Protein AF-A0A3P6YKA3-F1 (afdb_monomer_lite)

Secondary structure (DSSP, 8-state):
-PPP-----TT---TTSPPPPPGGGG--GGGSPPPTTS-TT--PPPPGGGTT-EEEPPPBTTEEEEEEEEEETTEEEEEEEEEEPP-

Radius of gyration: 20.17 Å; chains: 1; bounding box: 28×71×39 Å

Organism: Hymenolepis diminuta (NCBI:txid6216)

Structure (mmCIF, N/CA/C/O backbone):
data_AF-A0A3P6YKA3-F1
#
_entry.id   AF-A0A3P6YKA3-F1
#
loop_
_atom_site.group_PDB
_atom_site.id
_atom_site.type_symbol
_atom_site.label_atom_id
_atom_site.label_alt_id
_atom_site.label_comp_id
_atom_site.label_asym_id
_atom_site.label_entity_id
_atom_site.label_seq_id
_atom_site.pdbx_PDB_ins_code
_atom_site.Cartn_x
_atom_site.Cartn_y
_atom_site.Cartn_z
_atom_site.occupancy
_atom_site.B_iso_or_equiv
_atom_site.auth_seq_id
_atom_site.auth_comp_id
_atom_site.auth_asym_id
_atom_site.auth_atom_id
_atom_site.pdbx_PDB_model_num
ATOM 1 N N . MET A 1 1 ? 3.183 57.780 17.146 1.00 44.84 1 MET A N 1
ATOM 2 C CA . MET A 1 1 ? 2.585 56.865 16.145 1.00 44.84 1 MET A CA 1
ATOM 3 C C . MET A 1 1 ? 3.403 55.581 16.117 1.00 44.84 1 MET A C 1
ATOM 5 O O . MET A 1 1 ? 4.533 55.623 15.650 1.00 44.84 1 MET A O 1
ATOM 9 N N . LEU A 1 2 ? 2.893 54.475 16.675 1.00 44.28 2 LEU A N 1
ATOM 10 C CA . LEU A 1 2 ? 3.539 53.162 16.550 1.00 44.28 2 LEU A CA 1
ATOM 11 C C . LEU A 1 2 ? 3.203 52.557 15.182 1.00 44.28 2 LEU A C 1
ATOM 13 O O . LEU A 1 2 ? 2.043 52.529 14.778 1.00 44.28 2 LEU A O 1
ATOM 17 N N . LYS A 1 3 ? 4.227 52.076 14.476 1.00 46.88 3 LYS A N 1
ATOM 18 C CA . LYS A 1 3 ? 4.082 51.301 13.239 1.00 46.88 3 LYS A CA 1
ATOM 19 C C . LYS A 1 3 ? 3.512 49.920 13.609 1.00 46.88 3 LYS A C 1
ATOM 21 O O . LYS A 1 3 ? 4.019 49.334 14.567 1.00 46.88 3 LYS A O 1
ATOM 26 N N . PRO A 1 4 ? 2.487 49.393 12.917 1.00 48.59 4 PRO A N 1
ATOM 27 C CA . PRO A 1 4 ? 1.939 48.085 13.256 1.00 48.59 4 PRO A CA 1
ATOM 28 C C . PRO A 1 4 ? 3.017 47.013 13.061 1.00 48.59 4 PRO A C 1
ATOM 30 O O . PRO A 1 4 ? 3.656 46.937 12.009 1.00 48.59 4 PRO A O 1
ATOM 33 N N . SER A 1 5 ? 3.251 46.218 14.104 1.00 53.22 5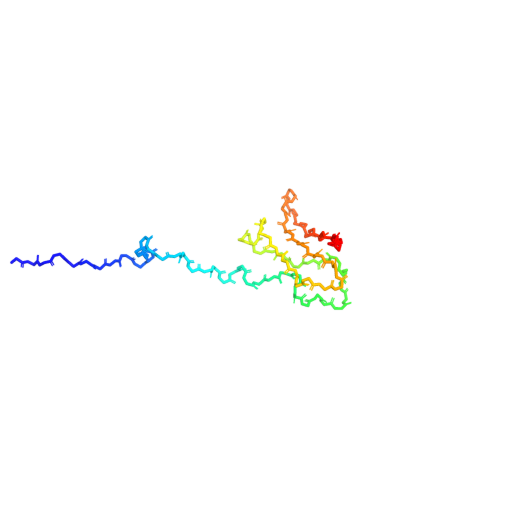 SER A N 1
ATOM 34 C CA . SER A 1 5 ? 4.175 45.092 14.072 1.00 53.22 5 SER A CA 1
ATOM 35 C C . SER A 1 5 ? 3.610 44.017 13.148 1.00 53.22 5 SER A C 1
ATOM 37 O O . SER A 1 5 ? 2.633 43.351 13.484 1.00 53.22 5 SER A O 1
ATOM 39 N N . ASN A 1 6 ? 4.220 43.844 11.980 1.00 54.28 6 ASN A N 1
ATOM 40 C CA . ASN A 1 6 ? 3.879 42.775 11.052 1.00 54.28 6 ASN A CA 1
ATOM 41 C C . ASN A 1 6 ? 4.542 41.466 11.511 1.00 54.28 6 ASN A C 1
ATOM 43 O O . ASN A 1 6 ? 5.434 40.955 10.839 1.00 54.28 6 ASN A O 1
ATOM 47 N N . VAL A 1 7 ? 4.186 40.980 12.704 1.00 57.38 7 VAL A N 1
ATOM 48 C CA . VAL A 1 7 ? 4.626 39.661 13.173 1.00 57.38 7 VAL A CA 1
ATOM 49 C C . VAL A 1 7 ? 3.692 38.640 12.526 1.00 57.38 7 VAL A C 1
ATOM 51 O O . VAL A 1 7 ? 2.502 38.641 12.849 1.00 57.38 7 VAL A O 1
ATOM 54 N N . PRO A 1 8 ? 4.168 37.794 11.594 1.00 54.00 8 PRO A N 1
ATOM 55 C CA . PRO A 1 8 ? 3.334 36.748 11.026 1.00 54.00 8 PRO A CA 1
ATOM 56 C C . PRO A 1 8 ? 2.969 35.773 12.144 1.00 54.00 8 PRO A C 1
ATOM 58 O O . PRO A 1 8 ? 3.828 35.392 12.942 1.00 54.00 8 PRO A O 1
ATOM 61 N N . ALA A 1 9 ? 1.703 35.362 12.210 1.00 53.81 9 ALA A N 1
ATOM 62 C CA . ALA A 1 9 ? 1.311 34.266 13.083 1.00 53.81 9 ALA A CA 1
ATOM 63 C C . ALA A 1 9 ? 2.189 33.036 12.760 1.00 53.81 9 ALA A C 1
ATOM 65 O O . ALA A 1 9 ? 2.345 32.709 11.576 1.00 53.81 9 ALA A O 1
ATOM 66 N N . PRO A 1 10 ? 2.765 32.348 13.764 1.00 51.16 10 PRO A N 1
ATOM 67 C CA . PRO A 1 10 ? 3.519 31.129 13.515 1.00 51.16 10 PRO A CA 1
ATOM 68 C C . PRO A 1 10 ? 2.573 30.109 12.871 1.00 51.16 10 PRO A C 1
ATOM 70 O O . PRO A 1 10 ? 1.642 29.636 13.515 1.00 51.16 10 PRO A O 1
ATOM 73 N N . GLY A 1 11 ? 2.770 29.822 11.582 1.00 56.22 11 GLY A N 1
ATOM 74 C CA . GLY A 1 11 ? 1.963 28.850 10.835 1.00 56.22 11 GLY A CA 1
ATOM 75 C C . GLY A 1 11 ? 1.362 29.347 9.519 1.00 56.22 11 GLY A C 1
ATOM 76 O O . GLY A 1 11 ? 0.966 28.515 8.709 1.00 56.22 11 GLY A O 1
ATOM 77 N N . ILE A 1 12 ? 1.350 30.657 9.248 1.00 56.56 12 ILE A N 1
ATOM 78 C CA . ILE A 1 12 ? 1.075 31.180 7.901 1.00 56.56 12 ILE A CA 1
ATOM 79 C C . ILE A 1 12 ? 2.412 31.615 7.302 1.00 56.56 12 ILE A C 1
ATOM 81 O O . ILE A 1 12 ? 2.840 32.761 7.432 1.00 56.56 12 ILE A O 1
ATOM 85 N N . GLY A 1 13 ? 3.106 30.663 6.674 1.00 57.72 13 GLY A N 1
ATOM 86 C CA . GLY A 1 13 ? 4.151 31.005 5.714 1.00 57.72 13 GLY A CA 1
ATOM 87 C C . GLY A 1 13 ? 3.544 31.887 4.625 1.00 57.72 13 GLY A C 1
ATOM 88 O O . GLY A 1 13 ? 2.372 31.729 4.277 1.00 57.72 13 GLY A O 1
ATOM 89 N N . SER A 1 14 ? 4.312 32.842 4.099 1.00 59.41 14 SER A N 1
ATOM 90 C CA . SER A 1 14 ? 3.905 33.565 2.896 1.00 59.41 14 SER A CA 1
ATOM 91 C C . SER A 1 14 ? 3.437 32.554 1.849 1.00 59.41 14 SER A C 1
ATOM 93 O O . SER A 1 14 ? 4.102 31.542 1.637 1.00 59.41 14 SER A O 1
ATOM 95 N N . ILE A 1 15 ? 2.317 32.842 1.185 1.00 64.12 15 ILE A N 1
ATOM 96 C CA . ILE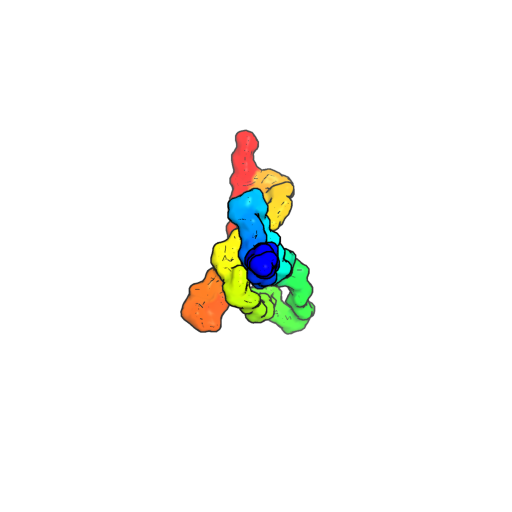 A 1 15 ? 1.634 32.021 0.157 1.00 64.12 15 ILE A CA 1
ATOM 97 C C . ILE A 1 15 ? 2.546 31.589 -1.022 1.00 64.12 15 ILE A C 1
ATOM 99 O O . ILE A 1 15 ? 2.103 30.972 -1.982 1.00 64.12 15 ILE A O 1
ATOM 103 N N . THR A 1 16 ? 3.823 31.957 -0.975 1.00 74.50 16 THR A N 1
ATOM 104 C CA . THR A 1 16 ? 4.876 31.741 -1.959 1.00 74.50 16 THR A CA 1
ATOM 105 C C . THR A 1 16 ? 5.645 30.433 -1.771 1.00 74.50 16 THR A C 1
ATOM 107 O O . THR A 1 16 ? 6.319 30.023 -2.712 1.00 74.50 16 THR A O 1
ATOM 110 N N . GLN A 1 17 ? 5.584 29.774 -0.605 1.00 81.81 17 GLN A N 1
ATOM 111 C CA . GLN A 1 17 ? 6.310 28.519 -0.367 1.00 81.81 17 GLN A CA 1
ATOM 112 C C . GLN A 1 17 ? 5.358 27.347 -0.106 1.00 81.81 17 GLN A C 1
ATOM 114 O O . GLN A 1 17 ? 4.391 27.505 0.644 1.00 81.81 17 GLN A O 1
ATOM 119 N N . PRO A 1 18 ? 5.621 26.165 -0.700 1.00 91.69 18 PRO A N 1
ATOM 120 C CA . PRO A 1 18 ? 4.831 24.980 -0.413 1.00 91.69 18 PRO A CA 1
ATOM 121 C C . PRO A 1 18 ? 4.957 24.615 1.073 1.00 91.69 18 PRO A C 1
ATOM 123 O O . PRO A 1 18 ? 6.007 24.848 1.685 1.00 91.69 18 PRO A O 1
ATOM 126 N N . PRO A 1 19 ? 3.906 24.030 1.667 1.00 92.25 19 PRO A N 1
ATOM 127 C CA . PRO A 1 19 ? 3.966 23.578 3.045 1.00 92.25 19 PRO A CA 1
ATOM 128 C C . PRO A 1 19 ? 5.078 22.540 3.219 1.00 92.25 19 PRO A C 1
ATOM 130 O O . PRO A 1 19 ? 5.354 21.729 2.334 1.00 92.25 19 PRO A O 1
ATOM 133 N N . GLN A 1 20 ? 5.709 22.561 4.390 1.00 93.00 20 GLN A N 1
ATOM 134 C CA . GLN A 1 20 ? 6.671 21.536 4.780 1.00 93.00 20 GLN A CA 1
ATOM 135 C C . GLN A 1 20 ? 5.978 20.171 4.852 1.00 93.00 20 GLN A C 1
ATOM 137 O O . GLN A 1 20 ? 4.835 20.067 5.301 1.00 93.00 20 GLN A O 1
ATOM 142 N N . LEU A 1 21 ? 6.685 19.120 4.434 1.00 92.94 21 LEU A N 1
ATOM 143 C CA . LEU A 1 21 ? 6.176 17.755 4.496 1.00 92.94 21 LEU A CA 1
ATOM 144 C C . LEU A 1 21 ? 5.973 17.337 5.965 1.00 92.94 21 LEU A C 1
ATOM 146 O O . LEU A 1 21 ? 6.939 17.356 6.734 1.00 92.94 21 LEU A O 1
ATOM 150 N N . PRO A 1 22 ? 4.762 16.914 6.371 1.00 91.81 22 PRO A N 1
ATOM 151 C CA . PRO A 1 22 ? 4.547 16.387 7.710 1.00 91.81 22 PRO A CA 1
ATOM 152 C C . PRO A 1 22 ? 5.418 15.153 7.960 1.00 91.81 22 PRO A C 1
ATOM 154 O O . PRO A 1 22 ? 5.409 14.198 7.180 1.00 91.81 22 PRO A O 1
ATOM 157 N N . THR A 1 23 ? 6.138 15.136 9.082 1.00 92.50 23 THR A N 1
ATOM 158 C CA . THR A 1 23 ? 7.063 14.044 9.433 1.00 92.50 23 THR A CA 1
ATOM 159 C C . THR A 1 23 ? 6.356 12.695 9.576 1.00 92.50 23 THR A C 1
ATOM 161 O O . THR A 1 23 ? 6.971 11.655 9.347 1.00 92.50 23 THR A O 1
ATOM 164 N N . GLN A 1 24 ? 5.052 12.688 9.883 1.00 90.50 24 GLN A N 1
ATOM 165 C CA . GLN A 1 24 ? 4.243 11.466 9.953 1.00 90.50 24 GLN A CA 1
ATOM 166 C C . GLN A 1 24 ? 4.189 10.711 8.616 1.00 90.50 24 GLN A C 1
ATOM 168 O O . GLN A 1 24 ? 4.058 9.489 8.627 1.00 90.50 24 GLN A O 1
ATOM 173 N N . LEU A 1 25 ? 4.314 11.409 7.480 1.00 91.50 25 LEU A N 1
ATOM 174 C CA . LEU A 1 25 ? 4.278 10.786 6.153 1.00 91.50 25 LEU A CA 1
ATOM 175 C C . LEU A 1 25 ? 5.589 10.074 5.798 1.00 91.50 25 LEU A C 1
ATOM 177 O O . LEU A 1 25 ? 5.583 9.184 4.952 1.00 91.50 25 LEU A O 1
ATOM 181 N N . LEU A 1 26 ? 6.692 10.402 6.479 1.00 89.31 26 LEU A N 1
ATOM 182 C CA . LEU A 1 26 ? 8.002 9.779 6.258 1.00 89.31 26 LEU A CA 1
ATOM 183 C C . LEU A 1 26 ? 8.086 8.347 6.812 1.00 89.31 26 LEU A C 1
ATOM 185 O O . LEU A 1 26 ? 8.933 7.564 6.390 1.00 89.31 26 LEU A O 1
ATOM 189 N N . GLN A 1 27 ? 7.216 7.987 7.757 1.00 80.38 27 GLN A N 1
ATOM 190 C CA . GLN A 1 27 ? 7.235 6.685 8.422 1.00 80.38 27 GLN A CA 1
ATOM 191 C C . GLN A 1 27 ? 6.323 5.684 7.701 1.00 80.38 27 GLN A C 1
ATOM 193 O O . GLN A 1 27 ? 5.183 5.464 8.110 1.00 80.38 27 GLN A O 1
ATOM 198 N N . GLY A 1 28 ? 6.824 5.048 6.641 1.00 80.94 28 GLY A N 1
ATOM 199 C CA . GLY A 1 28 ? 6.114 3.944 5.989 1.00 80.94 28 GLY A CA 1
ATOM 200 C C . GLY A 1 28 ? 5.970 2.744 6.931 1.00 80.94 28 GLY A C 1
ATOM 201 O O . GLY A 1 28 ? 6.970 2.188 7.381 1.00 80.94 28 GLY A O 1
ATOM 202 N N . ILE A 1 29 ? 4.736 2.325 7.231 1.00 89.19 29 ILE A N 1
ATOM 203 C CA . ILE A 1 29 ? 4.480 1.203 8.153 1.00 89.19 29 ILE A CA 1
ATOM 204 C C . ILE A 1 29 ? 5.075 -0.122 7.664 1.00 89.19 29 ILE A C 1
ATOM 206 O O . ILE A 1 29 ? 5.483 -0.945 8.473 1.00 89.19 29 ILE A O 1
ATOM 210 N N . LEU A 1 30 ? 5.155 -0.294 6.344 1.00 90.81 30 LEU A N 1
ATOM 211 C CA . LEU A 1 30 ? 5.692 -1.489 5.695 1.00 90.81 30 LEU A CA 1
ATOM 212 C C . LEU A 1 30 ? 7.213 -1.623 5.853 1.00 90.81 30 LEU A C 1
ATOM 214 O O . LEU A 1 30 ? 7.748 -2.698 5.628 1.00 90.81 30 LEU A O 1
ATOM 218 N N . ASN A 1 31 ? 7.901 -0.551 6.260 1.00 88.75 31 ASN A N 1
ATOM 219 C CA . ASN A 1 31 ? 9.342 -0.565 6.515 1.00 88.75 31 ASN A CA 1
ATOM 220 C C . ASN A 1 31 ? 9.677 -0.868 7.985 1.00 88.75 31 ASN A C 1
ATOM 222 O O . ASN A 1 31 ? 10.843 -0.804 8.367 1.00 88.75 31 ASN A O 1
ATOM 226 N N . LYS A 1 32 ? 8.673 -1.110 8.837 1.00 86.06 32 LYS A N 1
ATOM 227 C CA . LYS A 1 32 ? 8.891 -1.429 10.251 1.00 86.06 32 LYS A CA 1
ATOM 228 C C . LYS A 1 32 ? 9.106 -2.928 10.420 1.00 86.06 32 LYS A C 1
ATOM 230 O O . LYS A 1 32 ? 8.372 -3.716 9.832 1.00 86.06 32 LYS A O 1
ATOM 235 N N . ASP A 1 33 ? 10.051 -3.299 11.281 1.00 81.94 33 ASP A N 1
ATOM 236 C CA . ASP A 1 33 ? 10.219 -4.689 11.697 1.00 81.94 33 ASP A CA 1
ATOM 237 C C . ASP A 1 33 ? 8.964 -5.183 12.416 1.00 81.94 33 ASP A C 1
ATOM 239 O O . ASP A 1 33 ? 8.490 -4.584 13.389 1.00 81.94 33 ASP A O 1
ATOM 243 N N . VAL A 1 34 ? 8.436 -6.299 11.928 1.00 77.25 34 VAL A N 1
ATOM 244 C CA . VAL A 1 34 ? 7.363 -7.043 12.577 1.00 77.25 34 VAL A CA 1
ATOM 245 C C . VAL A 1 34 ? 8.035 -8.195 13.318 1.00 77.25 34 VAL A C 1
ATOM 247 O O . VAL A 1 34 ? 8.769 -8.972 12.713 1.00 77.25 34 VAL A O 1
ATOM 250 N N . GLY A 1 35 ? 7.864 -8.274 14.640 1.00 74.19 35 GLY A N 1
ATOM 251 C CA . GLY A 1 35 ? 8.546 -9.281 15.459 1.00 74.19 35 GLY A CA 1
ATOM 252 C C . GLY A 1 35 ? 8.327 -10.713 14.948 1.00 74.19 35 GLY A C 1
ATOM 253 O O . GLY A 1 35 ? 7.224 -11.069 14.542 1.00 74.19 35 GLY A O 1
ATOM 254 N N . VAL A 1 36 ? 9.374 -11.543 15.026 1.00 72.31 36 VAL A N 1
ATOM 255 C CA . VAL A 1 36 ? 9.491 -12.875 14.384 1.00 72.31 36 VAL A CA 1
ATOM 256 C C . VAL A 1 36 ? 8.390 -13.880 14.781 1.00 72.31 36 VAL A C 1
ATOM 258 O O . VAL A 1 36 ? 8.169 -14.862 14.083 1.00 72.31 36 VAL A O 1
ATOM 261 N N . HIS A 1 37 ? 7.676 -13.645 15.885 1.00 75.94 37 HIS A N 1
ATOM 262 C CA . HIS A 1 37 ? 6.657 -14.557 16.421 1.00 75.94 37 HIS A CA 1
ATOM 263 C C . HIS A 1 37 ? 5.203 -14.197 16.067 1.00 75.94 37 HIS A C 1
ATOM 265 O O . HIS A 1 37 ? 4.286 -14.890 16.510 1.00 75.94 37 HIS A O 1
ATOM 271 N N . CYS A 1 38 ? 4.970 -13.138 15.291 1.00 79.00 38 CYS A N 1
ATOM 272 C CA . CYS A 1 38 ? 3.628 -12.715 14.884 1.00 79.00 38 CYS A CA 1
ATOM 273 C C . CYS A 1 38 ? 3.301 -13.163 13.449 1.00 79.00 38 CYS A C 1
ATOM 275 O O . CYS A 1 38 ? 4.201 -13.411 12.651 1.00 79.00 38 CYS A O 1
ATOM 277 N N . ASP A 1 39 ? 2.008 -13.235 13.105 1.00 88.38 39 ASP A N 1
ATOM 278 C CA . ASP A 1 39 ? 1.569 -13.402 11.709 1.00 88.38 39 ASP A CA 1
ATOM 279 C C . ASP A 1 39 ? 2.207 -12.298 10.840 1.00 88.38 39 ASP A C 1
ATOM 281 O O . ASP A 1 39 ? 2.030 -11.115 11.154 1.00 88.38 39 ASP A O 1
ATOM 285 N N . PRO A 1 40 ? 2.939 -12.651 9.763 1.00 87.44 40 PRO A N 1
ATOM 286 C CA . PRO A 1 40 ? 3.684 -11.692 8.946 1.00 87.44 40 PRO A CA 1
ATOM 287 C C . PRO A 1 40 ? 2.790 -10.669 8.229 1.00 87.44 40 PRO A C 1
ATOM 289 O O . PRO A 1 40 ? 3.289 -9.647 7.760 1.00 87.44 40 PRO A O 1
ATOM 292 N N . ASN A 1 41 ? 1.478 -10.912 8.143 1.00 89.69 41 ASN A N 1
ATOM 293 C CA . ASN A 1 41 ? 0.523 -9.974 7.552 1.00 89.69 41 ASN A CA 1
ATOM 294 C C . ASN A 1 41 ? -0.033 -8.958 8.563 1.00 89.69 41 ASN A C 1
ATOM 296 O O . ASN A 1 41 ? -0.752 -8.032 8.172 1.00 89.69 41 ASN A O 1
ATOM 300 N N . LEU A 1 42 ? 0.256 -9.113 9.859 1.00 91.06 42 LEU A N 1
ATOM 301 C CA . LEU A 1 42 ? -0.195 -8.174 10.880 1.00 91.06 42 LEU A CA 1
ATOM 302 C C . LEU A 1 42 ? 0.760 -6.992 10.980 1.00 91.06 42 LEU A C 1
ATOM 304 O O . LEU A 1 42 ? 1.932 -7.126 11.305 1.00 91.06 42 LEU A O 1
ATOM 308 N N . LEU A 1 43 ? 0.212 -5.803 10.766 1.00 92.00 43 LEU A N 1
ATOM 309 C CA . LEU A 1 43 ? 0.923 -4.544 10.924 1.00 92.00 43 LEU A CA 1
ATOM 310 C C . LEU A 1 43 ? 0.457 -3.837 12.203 1.00 92.00 43 LEU A C 1
ATOM 312 O O . LEU A 1 43 ? -0.689 -4.023 12.629 1.00 92.00 43 LEU A O 1
ATOM 316 N N . PRO A 1 44 ? 1.304 -2.991 12.817 1.00 91.38 44 PRO A N 1
ATOM 317 C CA . PRO A 1 44 ? 0.854 -2.143 13.913 1.00 91.38 44 PRO A CA 1
ATOM 318 C C . PRO A 1 44 ? -0.268 -1.183 13.457 1.00 91.38 44 PRO A C 1
ATOM 320 O O . PRO A 1 44 ? -0.485 -0.973 12.264 1.00 91.38 44 PRO A O 1
ATOM 323 N N . PRO A 1 45 ? -1.013 -0.555 14.377 1.00 90.88 45 PRO A N 1
ATOM 324 C CA . PRO A 1 45 ? -1.985 0.463 13.993 1.00 90.88 45 PRO A CA 1
ATOM 325 C C . PRO A 1 45 ? -1.303 1.643 13.267 1.00 90.88 45 PRO A C 1
ATOM 327 O O . PRO A 1 45 ? -0.332 2.197 13.794 1.00 90.88 45 PRO A O 1
ATOM 330 N N . PRO A 1 46 ? -1.780 2.053 12.077 1.00 93.06 46 PRO A N 1
ATOM 331 C CA . PRO A 1 46 ? -1.228 3.204 11.374 1.00 93.06 46 PRO A CA 1
ATOM 332 C C . PRO A 1 46 ? -1.633 4.519 12.055 1.00 93.06 46 PRO A C 1
ATOM 334 O O . PRO A 1 46 ? -2.672 4.609 12.712 1.00 93.06 46 PRO A O 1
ATOM 337 N N . ASN A 1 47 ? -0.846 5.578 11.842 1.00 92.25 47 ASN A N 1
ATOM 338 C CA . ASN A 1 47 ? -1.315 6.932 12.139 1.00 92.25 47 ASN A CA 1
ATOM 339 C C . ASN A 1 47 ? -2.462 7.280 11.170 1.00 92.25 47 ASN A C 1
ATOM 341 O O . ASN A 1 47 ? -2.401 6.953 9.989 1.00 92.25 47 ASN A O 1
ATOM 345 N N . HIS A 1 48 ? -3.508 7.964 11.624 1.00 91.88 48 HIS A N 1
ATOM 346 C CA . HIS A 1 48 ? -4.598 8.358 10.729 1.00 91.88 48 HIS A CA 1
ATOM 347 C C . HIS A 1 48 ? -4.120 9.264 9.578 1.00 91.88 48 HIS A C 1
ATOM 349 O O . HIS A 1 48 ? -4.671 9.177 8.486 1.00 91.88 48 HIS A O 1
ATOM 355 N N . CYS A 1 49 ? -3.062 10.062 9.784 1.00 93.38 49 CYS A N 1
ATOM 356 C CA . CYS A 1 49 ? -2.497 10.938 8.755 1.00 93.38 49 CYS A CA 1
ATOM 357 C C . CYS A 1 49 ? -1.833 10.195 7.587 1.00 93.38 49 CYS A C 1
ATOM 359 O O . CYS A 1 49 ? -1.624 10.817 6.562 1.00 93.38 49 CYS A O 1
ATOM 361 N N . MET A 1 50 ? -1.458 8.916 7.721 1.00 94.06 50 MET A N 1
ATOM 362 C CA . MET A 1 50 ? -0.856 8.142 6.613 1.00 94.06 50 MET A CA 1
ATOM 363 C C . MET A 1 50 ? -1.895 7.352 5.805 1.00 94.06 50 MET A C 1
ATOM 365 O O . MET A 1 50 ? -1.580 6.806 4.749 1.00 94.06 50 MET A O 1
ATOM 369 N N . VAL A 1 51 ? -3.138 7.271 6.284 1.00 95.31 51 VAL A N 1
ATOM 370 C CA . VAL A 1 51 ? -4.216 6.554 5.593 1.00 95.31 51 VAL A CA 1
ATOM 371 C C . VAL A 1 51 ? -4.553 7.288 4.295 1.00 95.31 51 VAL A C 1
ATOM 373 O O . VAL A 1 51 ? -4.649 8.510 4.275 1.00 95.31 51 VAL A O 1
ATOM 376 N N . ASN A 1 52 ? -4.754 6.533 3.217 1.00 96.56 52 ASN A N 1
ATOM 377 C CA . ASN A 1 52 ? -4.998 7.012 1.853 1.00 96.56 52 ASN A CA 1
ATOM 378 C C . ASN A 1 52 ? -3.819 7.743 1.185 1.00 96.56 52 ASN A C 1
ATOM 380 O O . ASN A 1 52 ? -3.986 8.268 0.085 1.00 96.56 52 ASN A O 1
ATOM 384 N N . HIS A 1 53 ? -2.628 7.747 1.789 1.00 96.56 53 HIS A N 1
ATOM 385 C CA . HIS A 1 53 ? -1.420 8.233 1.126 1.00 96.56 53 HIS A CA 1
ATOM 386 C C . HIS A 1 53 ? -0.752 7.115 0.319 1.00 96.56 53 HIS A C 1
ATOM 388 O O . HIS A 1 53 ? -0.671 5.967 0.763 1.00 96.56 53 HIS A O 1
ATOM 394 N N . LEU A 1 54 ? -0.282 7.464 -0.881 1.00 97.06 54 LEU A N 1
ATOM 395 C CA . LEU A 1 54 ? 0.444 6.558 -1.762 1.00 97.06 54 LEU A CA 1
ATOM 396 C C . LEU A 1 54 ? 1.901 6.444 -1.313 1.00 97.06 54 LEU A C 1
ATOM 398 O O . LEU A 1 54 ? 2.613 7.444 -1.233 1.00 97.06 54 LEU A O 1
ATOM 402 N N . TYR A 1 55 ? 2.344 5.213 -1.094 1.00 96.56 55 TYR A N 1
ATOM 403 C CA . TYR A 1 55 ? 3.744 4.859 -0.903 1.00 96.56 55 TYR A CA 1
ATOM 404 C C . TYR A 1 55 ? 4.222 4.043 -2.100 1.00 96.56 55 TYR A C 1
ATOM 406 O O . TYR A 1 55 ? 3.486 3.209 -2.630 1.00 96.56 55 TYR A O 1
ATOM 414 N N . ALA A 1 56 ? 5.463 4.260 -2.515 1.00 95.62 56 ALA A N 1
ATOM 415 C CA . ALA A 1 56 ? 6.073 3.541 -3.624 1.00 95.62 56 ALA A CA 1
ATOM 416 C C . ALA A 1 56 ? 7.456 3.033 -3.222 1.00 95.62 56 ALA A C 1
ATOM 418 O O . ALA A 1 56 ? 8.192 3.720 -2.510 1.00 95.62 56 ALA A O 1
ATOM 419 N N . LEU A 1 57 ? 7.809 1.843 -3.700 1.00 94.56 57 LEU A N 1
ATOM 420 C CA . LEU A 1 57 ? 9.203 1.411 -3.716 1.00 94.56 57 LEU A CA 1
ATOM 421 C C . LEU A 1 57 ? 9.875 1.926 -4.987 1.00 94.56 57 LEU A C 1
ATOM 423 O O . LEU A 1 57 ? 9.220 2.142 -6.010 1.00 94.56 57 LEU A O 1
ATOM 427 N N . SER A 1 58 ? 11.198 2.078 -4.935 1.00 94.75 58 SER A N 1
ATOM 428 C CA . SER A 1 58 ? 11.986 2.287 -6.147 1.00 94.75 58 SER A CA 1
ATOM 429 C C . SER A 1 58 ? 11.722 1.149 -7.127 1.00 94.75 58 SER A C 1
ATOM 431 O O . SER A 1 58 ? 11.750 -0.021 -6.743 1.00 94.75 58 SER A O 1
ATOM 433 N N . ILE A 1 59 ? 11.492 1.502 -8.389 1.00 95.19 59 ILE A N 1
ATOM 434 C CA . ILE A 1 59 ? 11.311 0.535 -9.470 1.00 95.19 59 ILE A CA 1
ATOM 435 C C . ILE A 1 59 ? 12.579 -0.319 -9.570 1.00 95.19 59 ILE A C 1
ATOM 437 O O . ILE A 1 59 ? 13.689 0.215 -9.638 1.00 95.19 59 ILE A O 1
ATOM 441 N N . LYS A 1 60 ? 12.407 -1.640 -9.567 1.00 94.25 60 LYS A N 1
ATOM 442 C CA . LYS A 1 60 ? 13.478 -2.630 -9.729 1.00 94.25 60 LYS A CA 1
ATOM 443 C C . LYS A 1 60 ? 12.986 -3.737 -10.651 1.00 94.25 60 LYS A C 1
ATOM 445 O O . LYS A 1 60 ? 11.803 -4.069 -10.623 1.00 94.25 60 LYS A O 1
ATOM 450 N N . ASP A 1 61 ? 13.880 -4.246 -11.496 1.00 94.94 61 ASP A N 1
ATOM 451 C CA . ASP A 1 61 ? 13.619 -5.371 -12.408 1.00 94.94 61 ASP A CA 1
ATOM 452 C C . ASP A 1 61 ? 12.362 -5.194 -13.283 1.00 94.94 61 ASP A C 1
ATOM 454 O O . ASP A 1 61 ? 11.607 -6.130 -13.529 1.00 94.94 61 ASP A O 1
ATOM 458 N N . GLY A 1 62 ? 12.106 -3.959 -13.733 1.00 95.25 62 GLY A N 1
ATOM 459 C CA . GLY A 1 62 ? 10.957 -3.636 -14.584 1.00 95.25 62 GLY A CA 1
ATOM 460 C C . GLY A 1 62 ? 9.599 -3.679 -13.874 1.00 95.25 62 GLY A C 1
ATOM 461 O O . GLY A 1 62 ? 8.570 -3.685 -14.542 1.00 95.25 62 GLY A O 1
ATOM 462 N N . VAL A 1 63 ? 9.557 -3.694 -12.537 1.00 97.38 63 VAL A N 1
ATOM 463 C CA . VAL A 1 63 ? 8.309 -3.736 -11.761 1.00 97.38 63 VAL A CA 1
ATOM 464 C C . VAL A 1 63 ? 8.142 -2.464 -10.935 1.00 97.38 63 VAL A C 1
ATOM 466 O O . VAL A 1 63 ? 9.030 -2.074 -10.173 1.00 97.38 63 VAL A O 1
ATOM 469 N N . ILE A 1 64 ? 6.970 -1.831 -11.050 1.00 97.56 64 ILE A N 1
ATOM 470 C CA . ILE A 1 64 ? 6.527 -0.809 -10.101 1.00 97.56 64 ILE A CA 1
ATOM 471 C C . ILE A 1 64 ? 5.769 -1.473 -8.953 1.00 97.56 64 ILE A C 1
ATOM 473 O O . ILE A 1 64 ? 4.896 -2.318 -9.171 1.00 97.56 64 ILE A O 1
ATOM 477 N N . VAL A 1 65 ? 6.098 -1.067 -7.728 1.00 97.50 65 VAL A N 1
ATOM 478 C CA . VAL A 1 65 ? 5.405 -1.503 -6.515 1.00 97.50 65 VAL A CA 1
ATOM 479 C C . VAL A 1 65 ? 4.812 -0.284 -5.832 1.00 97.50 65 VAL A C 1
ATOM 481 O O . VAL A 1 65 ? 5.534 0.620 -5.403 1.00 97.50 65 VAL A O 1
ATOM 484 N N . LEU A 1 66 ? 3.488 -0.270 -5.742 1.00 97.31 66 LEU A N 1
ATOM 485 C CA . LEU A 1 66 ? 2.706 0.778 -5.100 1.00 97.31 66 LEU A CA 1
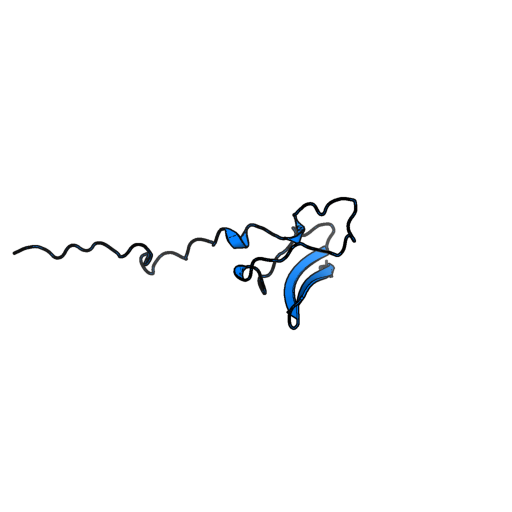ATOM 486 C C . LEU A 1 66 ? 2.006 0.217 -3.870 1.00 97.31 66 LEU A C 1
ATOM 488 O O . LEU A 1 66 ? 1.657 -0.961 -3.830 1.00 97.31 66 LEU A O 1
ATOM 492 N N . SER A 1 67 ? 1.754 1.060 -2.877 1.00 97.50 67 SER A N 1
ATOM 493 C CA . SER A 1 67 ? 0.974 0.672 -1.710 1.00 97.50 67 SER A CA 1
ATOM 494 C C . SER A 1 67 ? 0.149 1.818 -1.149 1.00 97.50 67 SER A C 1
ATOM 496 O O . SER A 1 67 ? 0.537 2.984 -1.227 1.00 97.50 67 SER A O 1
ATOM 498 N N . VAL A 1 68 ? -1.008 1.471 -0.587 1.00 97.50 68 VAL A N 1
ATOM 499 C CA . VAL A 1 68 ? -1.905 2.400 0.108 1.00 97.50 68 VAL A CA 1
ATOM 500 C C . VAL A 1 68 ? -2.501 1.687 1.315 1.00 97.50 68 VAL A C 1
ATOM 502 O O . VAL A 1 68 ? -2.898 0.521 1.233 1.00 97.50 68 VAL A O 1
ATOM 505 N N . ILE A 1 69 ? -2.596 2.404 2.431 1.00 97.69 69 ILE A N 1
ATOM 506 C CA . ILE A 1 69 ? -3.326 1.956 3.616 1.00 97.69 69 ILE A CA 1
ATOM 507 C C . ILE A 1 69 ? -4.736 2.525 3.539 1.00 97.69 69 ILE A C 1
ATOM 509 O O . ILE A 1 69 ? -4.905 3.741 3.509 1.00 97.69 69 ILE A O 1
ATOM 513 N N . THR A 1 70 ? -5.750 1.668 3.549 1.00 97.81 70 THR A N 1
ATOM 514 C CA . THR A 1 70 ? -7.158 2.087 3.573 1.00 97.81 70 THR A CA 1
ATOM 515 C C . THR A 1 70 ? -7.841 1.595 4.843 1.00 97.81 70 THR A C 1
ATOM 517 O O . THR A 1 70 ? -7.451 0.586 5.434 1.00 97.81 70 THR A O 1
ATOM 520 N N . ARG A 1 71 ? -8.860 2.325 5.305 1.00 97.56 71 ARG A N 1
ATOM 521 C CA . ARG A 1 71 ? -9.680 1.919 6.453 1.00 97.56 71 ARG A CA 1
ATOM 522 C C . ARG A 1 71 ? -10.932 1.201 5.960 1.00 97.56 71 ARG A C 1
ATOM 524 O O . ARG A 1 71 ? -11.758 1.805 5.283 1.00 97.56 71 ARG A O 1
ATOM 531 N N . TYR A 1 72 ? -11.119 -0.049 6.372 1.00 97.19 72 TYR A N 1
ATOM 532 C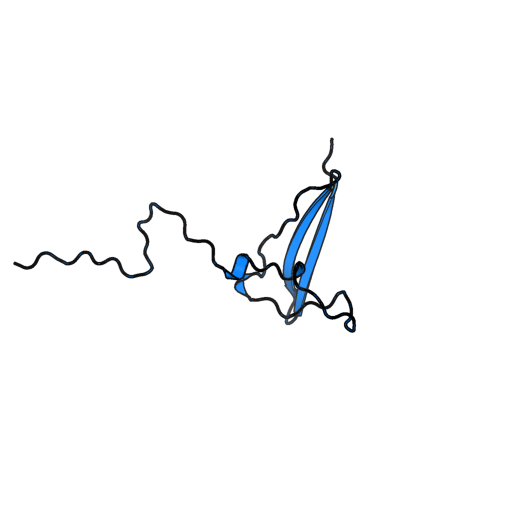 CA . TYR A 1 72 ? -12.360 -0.796 6.183 1.00 97.19 72 TYR A CA 1
ATOM 533 C C . TYR A 1 72 ? -13.066 -0.979 7.527 1.00 97.19 72 TYR A C 1
ATOM 535 O O . TYR A 1 72 ? -12.616 -1.731 8.397 1.00 97.19 72 TYR A O 1
ATOM 543 N N . ARG A 1 73 ? -14.186 -0.270 7.722 1.00 96.19 73 ARG A N 1
ATOM 544 C CA . ARG A 1 73 ? -14.874 -0.175 9.022 1.00 96.19 73 ARG A CA 1
ATOM 545 C C . ARG A 1 73 ? -13.878 0.205 10.121 1.00 96.19 73 ARG A C 1
ATOM 547 O O . ARG A 1 73 ? -13.285 1.263 10.033 1.00 96.19 73 ARG A O 1
ATOM 554 N N . GLN A 1 74 ? -13.678 -0.622 11.144 1.00 96.75 74 GLN A N 1
ATOM 555 C CA . GLN A 1 74 ? -12.753 -0.350 12.252 1.00 96.75 74 GLN A CA 1
ATOM 556 C C . GLN A 1 74 ? -11.365 -0.988 12.066 1.00 96.75 74 GLN A C 1
ATOM 558 O O . GLN A 1 74 ? -10.587 -1.049 13.014 1.00 96.75 74 GLN A O 1
ATOM 563 N N . LYS A 1 75 ? -11.055 -1.502 10.872 1.00 96.12 75 LYS A N 1
ATOM 564 C CA . LYS A 1 75 ? -9.783 -2.158 10.552 1.00 96.12 75 LYS A CA 1
ATOM 565 C C . LYS A 1 75 ? -9.053 -1.395 9.450 1.00 96.12 75 LYS A C 1
ATOM 567 O O . LYS A 1 75 ? -9.665 -0.628 8.709 1.00 96.12 75 LYS A O 1
ATOM 572 N N . PHE A 1 76 ? -7.749 -1.615 9.350 1.00 97.44 76 PHE A N 1
ATOM 573 C CA . PHE A 1 76 ? -6.900 -1.041 8.310 1.00 97.44 76 PHE A CA 1
ATOM 574 C C . PHE A 1 76 ? -6.325 -2.155 7.445 1.00 97.44 76 PHE A C 1
ATOM 576 O O . PHE A 1 76 ? -5.993 -3.220 7.961 1.00 97.44 76 PHE A O 1
ATOM 583 N N . VAL A 1 77 ? -6.229 -1.901 6.143 1.00 96.94 77 VAL A N 1
ATOM 584 C CA . VAL A 1 77 ? -5.681 -2.832 5.156 1.00 96.94 77 VAL A CA 1
ATOM 585 C C . VAL A 1 77 ? -4.619 -2.101 4.347 1.00 96.94 77 VAL A C 1
ATOM 587 O O . VAL A 1 77 ? -4.914 -1.095 3.699 1.00 96.94 77 VAL A O 1
ATOM 590 N N . SER A 1 78 ? -3.393 -2.617 4.375 1.00 96.94 78 SER A N 1
ATOM 591 C CA . SER A 1 78 ? -2.305 -2.181 3.498 1.00 96.94 78 SER A CA 1
ATOM 592 C C . SER A 1 78 ? -2.342 -3.019 2.227 1.00 96.94 78 SER A C 1
ATOM 594 O O . SER A 1 78 ? -2.065 -4.213 2.267 1.00 96.94 78 SER A O 1
ATOM 596 N N . THR A 1 79 ? -2.711 -2.411 1.103 1.00 97.56 79 THR A N 1
ATOM 597 C CA . THR A 1 79 ? -2.730 -3.101 -0.195 1.00 97.56 79 THR A CA 1
ATOM 598 C C . THR A 1 79 ? -1.434 -2.810 -0.931 1.00 97.56 79 THR A C 1
ATOM 600 O O . THR A 1 79 ? -1.055 -1.644 -1.028 1.00 97.56 79 THR A O 1
ATOM 603 N N . LEU A 1 80 ? -0.775 -3.846 -1.456 1.00 97.75 80 LEU A N 1
ATOM 604 C CA . LEU A 1 80 ? 0.380 -3.715 -2.341 1.00 97.75 80 LEU A CA 1
ATOM 605 C C . LEU A 1 80 ? -0.034 -4.083 -3.768 1.00 97.75 80 LEU A C 1
ATOM 607 O O . LEU A 1 80 ? -0.674 -5.108 -3.995 1.00 97.75 80 LEU A O 1
ATOM 611 N N . PHE A 1 81 ? 0.345 -3.248 -4.726 1.00 97.94 81 PHE A N 1
ATOM 612 C CA . PHE A 1 81 ? 0.084 -3.437 -6.144 1.00 97.94 81 PHE A CA 1
ATOM 613 C C . PHE A 1 81 ? 1.407 -3.547 -6.896 1.00 97.94 81 PHE A C 1
ATOM 615 O O . PHE A 1 81 ? 2.180 -2.590 -6.953 1.00 97.94 81 PHE A O 1
ATOM 622 N N . TYR A 1 82 ? 1.644 -4.722 -7.473 1.00 97.81 82 TYR A N 1
ATOM 623 C CA . TYR A 1 82 ? 2.807 -5.026 -8.298 1.00 97.81 82 TYR A CA 1
ATOM 624 C C . TYR A 1 82 ? 2.386 -4.999 -9.760 1.00 97.81 82 TYR A C 1
ATOM 626 O O . TYR A 1 82 ? 1.478 -5.731 -10.162 1.00 97.81 82 TYR A O 1
ATOM 634 N N . LYS A 1 83 ? 3.043 -4.162 -10.561 1.00 97.19 83 LYS A N 1
ATOM 635 C CA . LYS A 1 83 ? 2.757 -4.046 -11.990 1.00 97.19 83 LYS A CA 1
ATOM 636 C C . LYS A 1 83 ? 4.054 -4.030 -12.802 1.00 97.19 83 LYS A C 1
ATOM 638 O O . LYS A 1 83 ? 4.902 -3.176 -12.553 1.00 97.19 83 LYS A O 1
ATOM 643 N N . PRO A 1 84 ? 4.207 -4.918 -13.798 1.00 97.12 84 PRO A N 1
ATOM 644 C CA . PRO A 1 84 ? 5.269 -4.790 -14.786 1.00 97.12 84 PRO A CA 1
ATOM 645 C C . PRO A 1 84 ? 5.129 -3.486 -15.578 1.00 97.12 84 PRO A C 1
ATOM 647 O O . PRO A 1 84 ? 4.020 -3.087 -15.955 1.00 97.12 84 PRO A O 1
ATOM 650 N N . ILE A 1 85 ? 6.253 -2.833 -15.838 1.00 94.44 85 ILE A N 1
ATOM 651 C CA . ILE A 1 85 ? 6.353 -1.691 -16.740 1.00 94.44 85 ILE A CA 1
ATOM 652 C C . ILE A 1 85 ? 6.678 -2.259 -18.128 1.00 94.44 85 ILE A C 1
ATOM 654 O O . ILE A 1 85 ? 7.646 -3.009 -18.247 1.00 94.44 85 ILE A O 1
ATOM 658 N N . PRO A 1 86 ? 5.868 -1.971 -19.161 1.00 86.31 86 PRO A N 1
ATOM 659 C CA . PRO A 1 86 ? 6.192 -2.366 -20.528 1.00 86.31 86 PRO A CA 1
ATOM 660 C C . PRO A 1 86 ? 7.541 -1.774 -2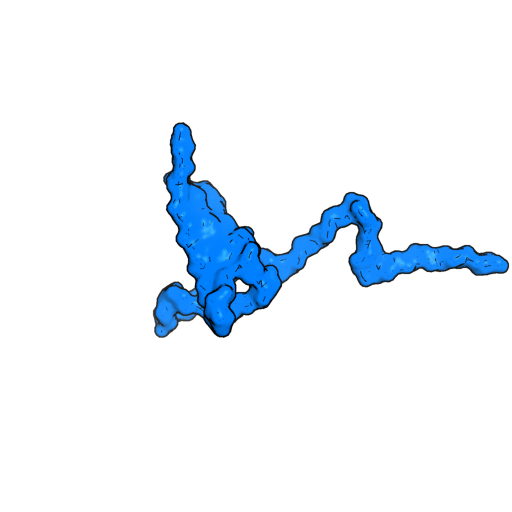0.957 1.00 86.31 86 PRO A C 1
ATOM 662 O O . PRO A 1 86 ? 7.823 -0.622 -20.625 1.00 86.31 86 PRO A O 1
ATOM 665 N N . ASN A 1 87 ? 8.338 -2.565 -21.681 1.00 68.69 87 ASN A N 1
ATOM 666 C CA . ASN A 1 87 ? 9.577 -2.108 -22.320 1.00 68.69 87 ASN A CA 1
ATOM 667 C C . ASN A 1 87 ? 9.296 -1.143 -23.474 1.00 68.69 87 ASN A C 1
ATOM 669 O O . ASN A 1 87 ? 8.279 -1.358 -24.176 1.00 68.69 87 ASN A O 1
#

pLDDT: mean 84.98, std 15.9, range [44.28, 97.94]

Sequence (87 aa):
MLKPSNVPAPGIGSITQPPQLPTQLLQGILNKDVGVHCDPNLLPPPNHCMVNHLYALSIKDGVIVLSVITRYRQKFVSTLFYKPIPN

InterPro domains:
  IPR006828 Association with the SNF1 complex (ASC) domain [PF04739] (16-84)
  IPR006828 Association with the SNF1 complex (ASC) domain [SM01010] (1-85)
  IPR037256 ASC domain superfamily [SSF160219] (14-85)
  IPR050827 CRP1/MDG1 DNA-binding & kinase subunit [PTHR10343] (14-85)

Foldseek 3Di:
DDDDPP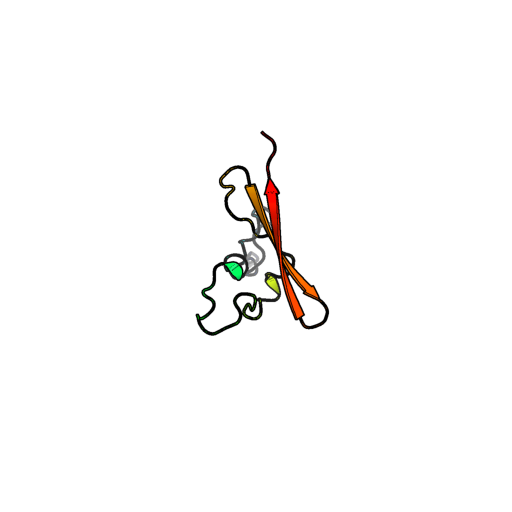DDDVPDDPPPDDDDDPPLCVDDQLPDDDDPPDDPQDTDDHDPVQAQPKDWDPDDPQKTKIWGWHDDPPDIHIDIDIDGHDD